Protein AF-A0A914L823-F1 (afdb_monomer)

Secondary structure (DSSP, 8-state):
--HHHHHHHHTTT-HHHHHHHHHHHHTT--HHHHHHHHHHHHHHHHHHT----TT---TTPPPTTT---SSEEEETTT--EEE-TTTT-HHHHHHHHH---EEEETTT--EEETTTTEEE--GGGHHHHHHHHHHHHTT----

pLDDT: mean 82.76, std 19.35, range [32.56, 98.81]

Nearest PDB structures (foldseek):
  5g0f-assembly1_A  TM=9.657E-01  e=4.642E-12  Danio rerio
  3phd-assembly1_B  TM=9.637E-01  e=3.982E-11  Homo sapiens
  7zyu-assembly1_A  TM=9.223E-01  e=1.966E-10  Homo sapiens
  3phd-assembly1_D  TM=9.722E-01  e=2.931E-09  Homo sapiens
  4msx-assembly1_A  TM=7.848E-01  e=1.970E-04  Saccharomyces cerevisiae

InterPro domains:
  IPR001607 Zinc finger, UBP-type [PF02148] (63-123)
  IPR001607 Zinc finger, UBP-type [PS50271] (44-139)
  IPR001607 Zinc finger, UBP-type [SM00290] (62-111)
  IPR013083 Zinc finger, RING/FYVE/PHD-type [G3DSA:3.30.40.10] (42-142)

Structure (mmCIF, N/CA/C/O backbone):
data_AF-A0A914L823-F1
#
_entry.id   AF-A0A914L823-F1
#
loop_
_atom_site.group_PDB
_atom_site.id
_atom_site.type_symbol
_atom_site.label_atom_id
_atom_site.label_alt_id
_atom_site.label_comp_id
_atom_site.label_asym_id
_atom_site.label_entity_id
_atom_site.label_seq_id
_atom_site.pdbx_PDB_ins_code
_atom_site.Cartn_x
_atom_site.Cartn_y
_atom_site.Cartn_z
_atom_site.occupancy
_atom_site.B_iso_or_equiv
_atom_site.auth_seq_id
_atom_site.auth_comp_id
_atom_site.auth_asym_id
_atom_site.auth_atom_id
_atom_site.pdbx_PDB_model_num
ATOM 1 N N . MET A 1 1 ? 19.664 -3.340 12.550 1.00 42.75 1 MET A N 1
ATOM 2 C CA . MET A 1 1 ? 19.311 -3.596 13.969 1.00 42.75 1 MET A CA 1
ATOM 3 C C . MET A 1 1 ? 19.669 -2.451 14.925 1.00 42.75 1 MET A C 1
ATOM 5 O O . MET A 1 1 ? 19.128 -2.438 16.020 1.00 42.75 1 MET A O 1
ATOM 9 N N . ILE A 1 2 ? 20.513 -1.478 14.540 1.00 32.56 2 ILE A N 1
ATOM 10 C CA . ILE A 1 2 ? 20.926 -0.362 15.419 1.00 32.56 2 ILE A CA 1
ATOM 11 C C . ILE A 1 2 ? 20.055 0.906 15.225 1.00 32.56 2 ILE A C 1
ATOM 13 O O . ILE A 1 2 ? 19.831 1.633 16.188 1.00 32.56 2 ILE A O 1
ATOM 17 N N . GLU A 1 3 ? 19.449 1.121 14.049 1.00 40.28 3 GLU A N 1
ATOM 18 C CA . GLU A 1 3 ? 18.561 2.276 13.784 1.00 40.28 3 GLU A CA 1
ATOM 19 C C . GLU A 1 3 ? 17.229 2.233 14.566 1.00 40.28 3 GLU A C 1
ATOM 21 O O . GLU A 1 3 ? 16.790 3.237 15.120 1.00 40.28 3 GLU A O 1
ATOM 26 N N . LEU A 1 4 ? 16.607 1.052 14.699 1.00 38.25 4 LEU A N 1
ATOM 27 C CA . LEU A 1 4 ? 15.316 0.892 15.396 1.00 38.25 4 LEU A CA 1
ATOM 28 C C . LEU A 1 4 ? 15.412 1.121 16.914 1.00 38.25 4 LEU A C 1
ATOM 30 O O . LEU A 1 4 ? 14.415 1.439 17.560 1.00 38.25 4 LEU A O 1
ATOM 34 N N . ALA A 1 5 ? 16.606 0.984 17.497 1.00 35.00 5 ALA A N 1
ATOM 35 C CA . ALA A 1 5 ? 16.829 1.287 18.907 1.00 35.00 5 ALA A CA 1
ATOM 36 C C . ALA A 1 5 ? 16.867 2.803 19.175 1.00 35.00 5 ALA A C 1
ATOM 38 O O . ALA A 1 5 ? 16.433 3.231 20.242 1.00 35.00 5 ALA A O 1
ATOM 39 N N . LYS A 1 6 ? 17.308 3.620 18.206 1.00 33.97 6 LYS A N 1
ATOM 40 C CA . LYS A 1 6 ? 17.408 5.082 18.363 1.00 33.97 6 LYS A CA 1
ATOM 41 C C . LYS A 1 6 ? 16.035 5.758 18.410 1.00 33.97 6 LYS A C 1
ATOM 43 O O . LYS A 1 6 ? 15.778 6.518 19.338 1.00 33.97 6 LYS A O 1
ATOM 48 N N . LEU A 1 7 ? 15.102 5.357 17.541 1.00 39.94 7 LEU A N 1
ATOM 49 C CA . LEU A 1 7 ? 13.707 5.837 17.576 1.00 39.94 7 LEU A CA 1
ATOM 50 C C . LEU A 1 7 ? 12.977 5.490 18.890 1.00 39.94 7 LEU A C 1
ATOM 52 O O . LEU A 1 7 ? 12.064 6.198 19.316 1.00 39.94 7 LEU A O 1
ATOM 56 N N . ARG A 1 8 ? 13.380 4.401 19.561 1.00 48.09 8 ARG A N 1
ATOM 57 C CA . ARG A 1 8 ? 12.810 3.978 20.851 1.00 48.09 8 ARG A CA 1
ATOM 58 C C . ARG A 1 8 ? 13.330 4.805 22.031 1.00 48.09 8 ARG A C 1
ATOM 60 O O . ARG A 1 8 ? 12.608 4.947 23.016 1.00 48.09 8 ARG A O 1
ATOM 67 N N . ILE A 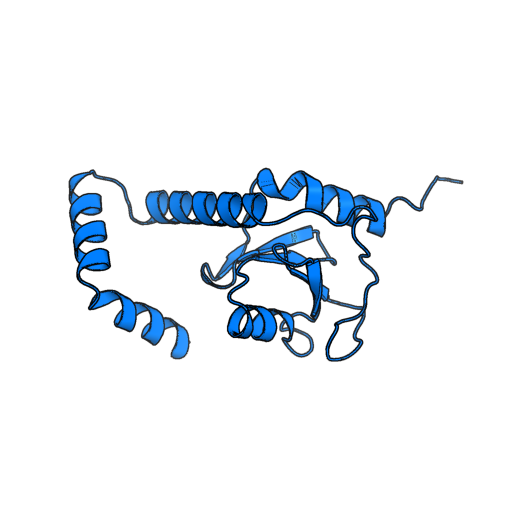1 9 ? 14.550 5.335 21.917 1.00 43.94 9 ILE A N 1
ATOM 68 C CA . ILE A 1 9 ? 15.206 6.173 22.929 1.00 43.94 9 ILE A CA 1
ATOM 69 C C . ILE A 1 9 ? 14.753 7.633 22.791 1.00 43.94 9 ILE A C 1
ATOM 71 O O . ILE A 1 9 ? 14.407 8.247 23.795 1.00 43.94 9 ILE A O 1
ATOM 75 N N . GLU A 1 10 ? 14.637 8.164 21.569 1.00 46.44 10 GLU A N 1
ATOM 76 C CA . GLU A 1 10 ? 14.207 9.557 21.337 1.00 46.44 10 GLU A CA 1
ATOM 77 C C . GLU A 1 10 ? 12.791 9.847 21.865 1.00 46.44 10 GLU A C 1
ATOM 79 O O . GLU A 1 10 ? 12.536 10.909 22.427 1.00 46.44 10 GLU A O 1
ATOM 84 N N . ASN A 1 11 ? 11.869 8.880 21.780 1.00 53.91 11 ASN A N 1
ATOM 85 C CA . ASN A 1 11 ? 10.527 9.026 22.357 1.00 53.91 11 ASN A CA 1
ATOM 86 C C . ASN A 1 11 ? 10.481 8.824 23.880 1.00 53.91 11 ASN A C 1
ATOM 88 O O . ASN A 1 11 ? 9.496 9.187 24.521 1.00 53.91 11 ASN A O 1
ATOM 92 N N . GLN A 1 12 ? 11.520 8.242 24.481 1.00 53.66 12 GLN A N 1
ATOM 93 C CA . GLN A 1 12 ? 11.553 7.969 25.914 1.00 53.66 12 GLN A CA 1
ATOM 94 C C . GLN A 1 12 ? 11.796 9.228 26.754 1.00 53.66 12 GLN A C 1
ATOM 96 O O . GLN A 1 12 ? 11.358 9.254 27.899 1.00 53.66 12 GLN A O 1
ATOM 101 N N . ASP A 1 13 ? 12.388 10.290 26.215 1.00 54.06 13 ASP A N 1
ATOM 102 C CA . ASP A 1 13 ? 12.536 11.561 26.945 1.00 54.06 13 ASP A CA 1
ATOM 103 C C . ASP A 1 13 ? 11.336 12.507 26.769 1.00 54.06 13 ASP A C 1
ATOM 105 O O . ASP A 1 13 ? 11.250 13.555 27.411 1.00 54.06 13 ASP A O 1
ATOM 109 N N . ASN A 1 14 ? 10.338 12.108 25.972 1.00 64.44 14 ASN A N 1
ATOM 110 C CA . ASN A 1 14 ? 9.083 12.835 25.851 1.00 64.44 14 ASN A CA 1
ATOM 111 C C . ASN A 1 14 ? 8.227 12.626 27.115 1.00 64.44 14 ASN A C 1
ATOM 113 O O . ASN A 1 14 ? 7.738 11.525 27.392 1.00 64.44 14 ASN A O 1
ATOM 117 N N . GLN A 1 15 ? 8.015 13.699 27.881 1.00 62.00 15 GLN A N 1
ATOM 118 C CA . GLN A 1 15 ? 7.214 13.678 29.110 1.00 62.00 15 GLN A CA 1
ATOM 119 C C . GLN A 1 15 ? 5.793 13.132 28.885 1.00 62.00 15 GLN A C 1
ATOM 121 O O . GLN A 1 15 ? 5.267 12.435 29.755 1.00 62.00 15 GLN A O 1
ATOM 126 N N . ASN A 1 16 ? 5.211 13.342 27.699 1.00 58.28 16 ASN A N 1
ATOM 127 C CA . ASN A 1 16 ? 3.897 12.802 27.347 1.00 58.28 16 ASN A CA 1
ATOM 128 C C . ASN A 1 16 ? 3.944 11.276 27.198 1.00 58.28 16 ASN A C 1
ATOM 130 O O . ASN A 1 16 ? 3.068 10.578 27.703 1.00 58.28 16 ASN A O 1
ATOM 134 N N . TYR A 1 17 ? 4.999 10.738 26.582 1.00 59.91 17 TYR A N 1
ATOM 135 C CA . TYR A 1 17 ? 5.185 9.293 26.433 1.00 59.91 17 TYR A CA 1
ATOM 136 C C . TYR A 1 17 ? 5.400 8.605 27.790 1.00 59.91 17 TYR A C 1
ATOM 138 O O . TYR A 1 17 ? 4.829 7.545 28.057 1.00 59.91 17 TYR A O 1
ATOM 146 N N . ARG A 1 18 ? 6.160 9.233 28.697 1.00 64.88 18 ARG A N 1
ATOM 147 C CA . ARG A 1 18 ? 6.337 8.742 30.076 1.00 64.88 18 ARG A CA 1
ATOM 148 C C . ARG A 1 18 ? 5.037 8.764 30.877 1.00 64.88 18 ARG A C 1
ATOM 150 O O . ARG A 1 18 ? 4.767 7.803 31.597 1.00 64.88 18 ARG A O 1
ATOM 157 N N . ALA A 1 19 ? 4.238 9.823 30.741 1.00 64.75 19 ALA A N 1
ATOM 158 C CA . ALA A 1 19 ? 2.942 9.936 31.404 1.00 64.75 19 ALA A CA 1
ATOM 159 C C . ALA A 1 19 ? 1.969 8.849 30.923 1.00 64.75 19 ALA A C 1
ATOM 161 O O . ALA A 1 19 ? 1.361 8.169 31.746 1.00 64.75 19 ALA A O 1
ATOM 162 N N . ILE A 1 20 ? 1.904 8.618 29.609 1.00 61.44 20 ILE A N 1
ATOM 163 C CA . ILE A 1 20 ? 1.085 7.568 28.991 1.00 61.44 20 ILE A CA 1
ATOM 164 C C . ILE A 1 20 ? 1.478 6.184 29.534 1.00 61.44 20 ILE A C 1
ATOM 166 O O . ILE A 1 20 ? 0.627 5.480 30.077 1.00 61.44 20 ILE A O 1
ATOM 170 N N . LEU A 1 21 ? 2.771 5.834 29.521 1.00 61.34 21 LEU A N 1
ATOM 171 C CA . LEU A 1 21 ? 3.250 4.549 30.053 1.00 61.34 21 LEU A CA 1
ATOM 172 C C . LEU A 1 21 ? 2.931 4.348 31.545 1.00 61.34 21 LEU A C 1
ATOM 174 O O . LEU A 1 21 ? 2.605 3.234 31.955 1.00 61.34 21 LEU A O 1
ATOM 178 N N . LYS A 1 22 ? 3.013 5.410 32.357 1.00 69.62 22 LYS A N 1
ATOM 179 C CA . LYS A 1 22 ? 2.722 5.357 33.799 1.00 69.62 22 LYS A CA 1
ATOM 180 C C . LYS A 1 22 ? 1.224 5.179 34.076 1.00 69.62 22 LYS A C 1
ATOM 182 O O . LYS A 1 22 ? 0.847 4.388 34.941 1.00 69.62 22 LYS A O 1
ATOM 187 N N . THR A 1 23 ? 0.371 5.861 33.315 1.00 62.09 23 THR A N 1
ATOM 188 C CA . THR A 1 23 ? -1.086 5.672 33.367 1.00 62.09 23 THR A CA 1
ATOM 189 C C . THR A 1 23 ? -1.467 4.247 32.960 1.00 62.09 23 THR A C 1
ATOM 191 O O . THR A 1 23 ? -2.247 3.601 33.651 1.00 62.09 23 THR A O 1
ATOM 194 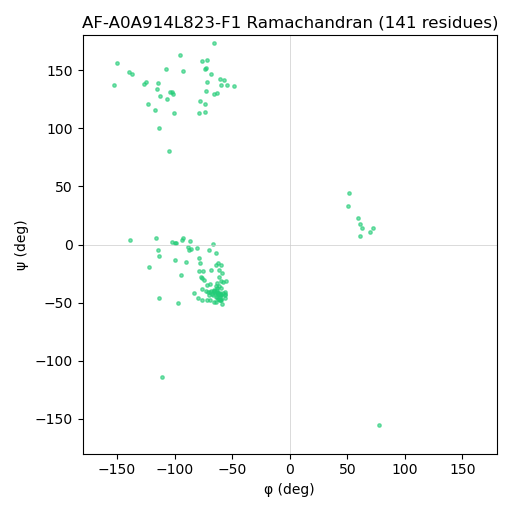N N . MET A 1 24 ? -0.845 3.702 31.912 1.00 61.47 24 MET A N 1
ATOM 195 C CA . MET A 1 24 ? -1.099 2.337 31.426 1.00 61.47 24 MET A CA 1
ATOM 196 C C . MET A 1 24 ? -0.721 1.261 32.452 1.00 61.47 24 MET A C 1
ATOM 198 O O . M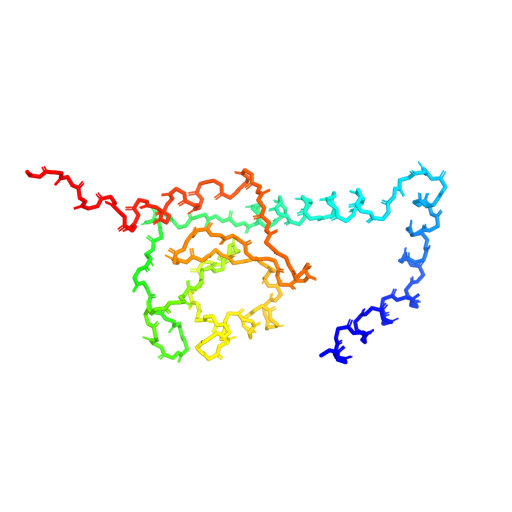ET A 1 24 ? -1.499 0.340 32.686 1.00 61.47 24 MET A O 1
ATOM 202 N N . GLN A 1 25 ? 0.423 1.417 33.132 1.00 64.62 25 GLN A N 1
ATOM 203 C CA . GLN A 1 25 ? 0.813 0.541 34.246 1.00 64.62 25 GLN A CA 1
ATOM 204 C C . GLN A 1 25 ? -0.200 0.567 35.400 1.00 64.62 25 GLN A C 1
ATOM 206 O O . GLN A 1 25 ? -0.387 -0.443 36.070 1.00 64.62 25 GLN A O 1
ATOM 211 N N . THR A 1 26 ? -0.865 1.705 35.616 1.00 65.06 26 THR A N 1
ATOM 212 C CA . THR A 1 26 ? -1.873 1.875 36.674 1.00 65.06 26 THR A CA 1
ATOM 213 C C . THR A 1 26 ? -3.209 1.218 36.303 1.00 65.06 26 THR A C 1
ATOM 215 O O . THR A 1 26 ? -3.931 0.759 37.182 1.00 65.06 26 THR A O 1
ATOM 218 N N . LEU A 1 27 ? -3.527 1.130 35.007 1.00 64.44 27 LEU A N 1
ATOM 219 C CA . LEU A 1 27 ? -4.769 0.543 34.490 1.00 64.44 27 LEU A CA 1
ATOM 220 C C . LEU A 1 27 ? -4.707 -0.983 34.290 1.00 64.44 27 LEU A C 1
ATOM 222 O O . LEU A 1 27 ? -5.710 -1.581 33.915 1.00 64.44 27 LEU A O 1
ATOM 226 N N . GLY A 1 28 ? -3.554 -1.623 34.519 1.00 62.06 28 GLY A N 1
ATOM 227 C CA . GLY A 1 28 ? -3.392 -3.074 34.344 1.00 62.06 28 GLY A CA 1
ATOM 228 C C . GLY A 1 28 ? -3.442 -3.546 32.886 1.00 62.06 28 GLY A C 1
ATOM 229 O O . GLY A 1 28 ? -3.507 -4.747 32.636 1.00 62.06 28 GLY A O 1
ATOM 230 N N . ALA A 1 29 ? -3.396 -2.621 31.927 1.00 58.62 29 ALA A N 1
ATOM 231 C CA . ALA A 1 29 ? -3.315 -2.938 30.512 1.00 58.62 29 ALA A CA 1
ATOM 232 C C . ALA A 1 29 ? -1.869 -3.331 30.168 1.00 58.62 29 ALA A C 1
ATOM 234 O O . ALA A 1 29 ? -0.920 -2.587 30.446 1.00 58.62 29 ALA A O 1
ATOM 235 N N . ASP A 1 30 ? -1.677 -4.522 29.602 1.00 64.56 30 ASP A N 1
ATOM 236 C CA . ASP A 1 30 ? -0.345 -4.957 29.197 1.00 64.56 30 ASP A CA 1
ATOM 237 C C . ASP A 1 30 ? 0.133 -4.179 27.955 1.00 64.56 30 ASP A C 1
ATOM 239 O O . ASP A 1 30 ? -0.634 -3.597 27.186 1.00 64.56 30 ASP A O 1
ATOM 243 N N . ARG A 1 31 ? 1.451 -4.138 27.731 1.00 60.25 31 ARG A N 1
ATOM 244 C CA . ARG A 1 31 ? 2.015 -3.392 26.590 1.00 60.25 31 ARG A CA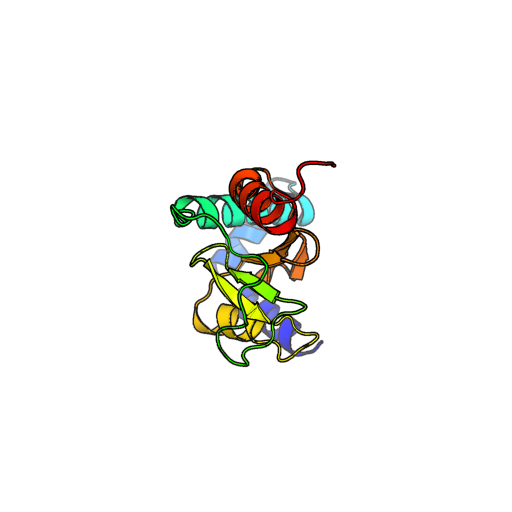 1
ATOM 245 C C . ARG A 1 31 ? 1.587 -3.963 25.230 1.0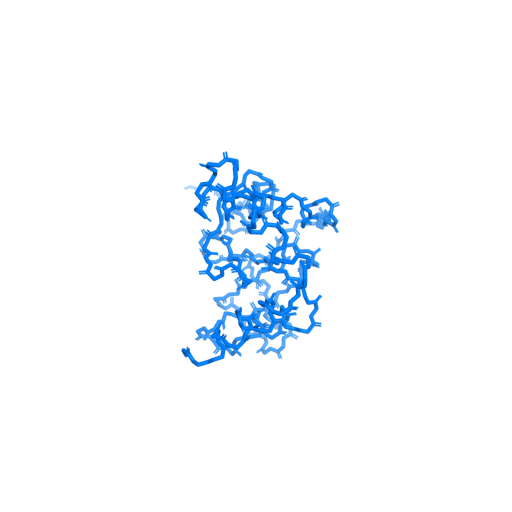0 60.25 31 ARG A C 1
ATOM 247 O O . ARG A 1 31 ? 1.748 -3.263 24.234 1.00 60.25 31 ARG A O 1
ATOM 254 N N . LEU A 1 32 ? 1.102 -5.205 25.175 1.00 59.31 32 LEU A N 1
ATOM 255 C CA . LEU A 1 32 ? 0.684 -5.881 23.945 1.00 59.31 32 LEU A CA 1
ATOM 256 C C . LEU A 1 32 ? -0.715 -5.422 23.511 1.00 59.31 32 LEU A C 1
ATOM 258 O O . LEU A 1 32 ? -0.916 -5.075 22.350 1.00 59.31 32 LEU A O 1
ATOM 262 N N . SER A 1 33 ? -1.651 -5.367 24.455 1.00 60.34 33 SER A N 1
ATOM 263 C CA . SER A 1 33 ? -3.038 -4.934 24.268 1.00 60.34 33 SER A CA 1
ATOM 264 C C . SER A 1 33 ? -3.112 -3.470 23.830 1.00 60.34 33 SER A C 1
ATOM 266 O O . SER A 1 33 ? -3.798 -3.152 22.863 1.00 60.34 33 SER A O 1
ATOM 268 N N . LEU A 1 34 ? -2.281 -2.600 24.404 1.00 59.50 34 LEU A N 1
ATOM 269 C CA . LEU A 1 34 ? -2.186 -1.201 23.967 1.00 59.50 34 LEU A CA 1
ATOM 270 C C . LEU A 1 34 ? -1.495 -1.023 22.610 1.00 59.50 34 LEU A C 1
ATOM 272 O O . LEU A 1 34 ? -1.863 -0.139 21.838 1.00 59.50 34 LEU A O 1
ATOM 276 N N . ALA A 1 35 ? -0.494 -1.849 22.290 1.00 66.88 35 ALA A N 1
ATOM 277 C CA . ALA A 1 35 ? 0.115 -1.824 20.962 1.00 66.88 35 ALA A CA 1
ATOM 278 C C . ALA A 1 35 ? -0.907 -2.214 19.881 1.00 66.88 35 ALA A C 1
ATOM 280 O O . ALA A 1 35 ? -0.921 -1.603 18.814 1.00 66.88 35 ALA A O 1
ATOM 281 N N . ALA A 1 36 ? -1.792 -3.173 20.172 1.00 67.50 36 ALA A N 1
ATOM 282 C CA . ALA A 1 36 ? -2.884 -3.551 19.280 1.00 67.50 36 ALA A CA 1
ATOM 283 C C . ALA A 1 36 ? -3.922 -2.424 19.114 1.00 67.50 36 ALA A C 1
ATOM 285 O O . ALA A 1 36 ? -4.307 -2.118 17.986 1.00 67.50 36 ALA A O 1
ATOM 286 N N . GLU A 1 37 ? -4.320 -1.750 20.196 1.00 72.31 37 GLU A N 1
ATOM 287 C CA . GLU A 1 37 ? -5.238 -0.601 20.129 1.00 72.31 37 GLU A CA 1
ATOM 288 C C . GLU A 1 37 ? -4.660 0.565 19.311 1.00 72.31 37 GLU A C 1
ATOM 290 O O . GLU A 1 37 ? -5.344 1.132 18.459 1.00 72.31 37 GLU A O 1
ATOM 295 N N . LEU A 1 38 ? -3.375 0.889 19.494 1.00 75.38 38 LEU A N 1
ATOM 296 C CA . LEU A 1 38 ? -2.703 1.937 18.716 1.00 75.38 38 LEU A CA 1
ATOM 297 C C . LEU A 1 38 ? -2.622 1.598 17.219 1.00 75.38 38 LEU A C 1
ATOM 299 O O . LEU A 1 38 ? -2.752 2.490 16.379 1.00 75.38 38 LEU A O 1
ATOM 303 N N . VAL A 1 39 ? -2.441 0.321 16.874 1.00 77.19 39 VAL A N 1
ATOM 304 C CA . VAL A 1 39 ? -2.473 -0.160 15.483 1.00 77.19 39 VAL A CA 1
ATOM 305 C C . VAL A 1 39 ? -3.868 -0.004 14.870 1.00 77.19 39 VAL A C 1
ATOM 307 O O . VAL A 1 39 ? -3.976 0.388 13.707 1.00 77.19 39 VAL A O 1
ATOM 310 N N . ILE A 1 40 ? -4.930 -0.270 15.636 1.00 75.88 40 ILE A N 1
ATOM 311 C CA . ILE A 1 40 ? -6.316 -0.073 15.182 1.00 75.88 40 ILE A CA 1
ATOM 312 C C . ILE A 1 40 ? -6.577 1.411 14.911 1.00 75.88 40 ILE A C 1
ATOM 314 O O . ILE A 1 40 ? -7.008 1.757 13.812 1.00 75.88 40 ILE A O 1
ATOM 318 N N . ILE A 1 41 ? -6.225 2.291 15.854 1.00 78.88 41 ILE A N 1
ATOM 319 C CA . ILE A 1 41 ? -6.381 3.746 15.697 1.00 78.88 41 ILE A CA 1
ATOM 320 C C . ILE A 1 41 ? -5.615 4.246 14.466 1.00 78.88 41 ILE A C 1
ATOM 322 O O . ILE A 1 41 ? -6.132 5.059 13.694 1.00 78.88 41 ILE A O 1
ATOM 326 N N . LEU A 1 42 ? -4.392 3.748 14.245 1.00 82.88 42 LEU A N 1
ATOM 327 C CA . LEU A 1 42 ? -3.603 4.068 13.057 1.00 82.88 42 LEU A CA 1
ATOM 328 C C . LEU A 1 42 ? -4.333 3.657 11.773 1.00 82.88 42 LEU A C 1
ATOM 330 O O . LEU A 1 42 ? -4.425 4.455 10.839 1.00 82.88 42 LEU A O 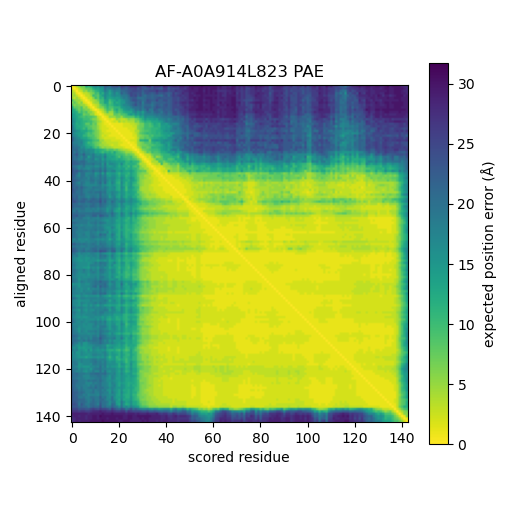1
ATOM 334 N N . ALA A 1 43 ? -4.853 2.429 11.727 1.00 83.94 43 ALA A N 1
ATOM 335 C CA . ALA A 1 43 ? -5.548 1.900 10.562 1.00 83.94 43 ALA A CA 1
ATOM 336 C C . ALA A 1 43 ? -6.811 2.709 10.230 1.00 83.94 43 ALA A C 1
ATOM 338 O O . ALA A 1 43 ? -7.004 3.119 9.083 1.00 83.94 43 ALA A O 1
ATOM 339 N N . GLU A 1 44 ? -7.628 3.003 11.241 1.00 83.94 44 GLU A N 1
ATOM 340 C CA . GLU A 1 44 ? -8.835 3.820 11.107 1.00 83.94 44 GLU A CA 1
ATOM 341 C C . GLU A 1 44 ? -8.515 5.249 10.655 1.00 83.94 44 GLU A C 1
ATOM 343 O O . GLU A 1 44 ? -9.183 5.783 9.768 1.00 83.94 44 GLU A O 1
ATOM 348 N N . THR A 1 45 ? -7.457 5.853 11.205 1.00 84.06 45 THR A N 1
ATOM 349 C CA . THR A 1 45 ? -7.013 7.203 10.822 1.00 84.06 45 THR A CA 1
ATOM 350 C C . THR A 1 45 ? -6.559 7.245 9.365 1.00 84.06 45 THR A C 1
ATOM 352 O O . THR A 1 45 ? -6.960 8.137 8.616 1.00 84.06 45 THR A O 1
ATOM 355 N N . VAL A 1 46 ? -5.766 6.260 8.927 1.00 87.81 46 VAL A N 1
ATOM 356 C CA . VAL A 1 46 ? -5.360 6.157 7.518 1.00 87.81 46 VAL A CA 1
ATOM 357 C C . VAL A 1 46 ? -6.583 6.020 6.622 1.00 87.81 46 VAL A C 1
ATOM 359 O O . VAL A 1 46 ? -6.682 6.762 5.647 1.00 87.81 46 VAL A O 1
ATOM 362 N N . LYS A 1 47 ? -7.532 5.139 6.972 1.00 89.06 47 LYS A N 1
ATOM 363 C CA . LYS A 1 47 ? -8.751 4.951 6.182 1.00 89.06 47 LYS A CA 1
ATOM 364 C C . LYS A 1 47 ? -9.567 6.238 6.089 1.00 89.06 47 LYS A C 1
ATOM 366 O O . LYS A 1 47 ? -9.953 6.606 4.985 1.00 89.06 47 LYS A O 1
ATOM 371 N N . LYS A 1 48 ? -9.794 6.931 7.207 1.00 86.50 48 LYS A N 1
ATOM 372 C CA . LYS A 1 48 ? -10.586 8.172 7.269 1.00 86.50 48 LYS A CA 1
ATOM 373 C C . LYS A 1 48 ? -10.067 9.253 6.323 1.00 86.50 48 LYS A C 1
ATOM 375 O O . LYS A 1 48 ? -10.855 9.935 5.674 1.00 86.50 48 LYS A O 1
ATOM 380 N N . ASP A 1 49 ? -8.752 9.387 6.235 1.00 85.62 49 ASP A N 1
ATOM 381 C CA . ASP A 1 49 ? -8.109 10.410 5.416 1.00 85.62 49 ASP A CA 1
ATOM 382 C C . ASP A 1 49 ? -7.762 9.924 4.000 1.00 85.62 49 ASP A C 1
ATOM 384 O O . ASP A 1 49 ? -7.068 10.616 3.252 1.00 85.62 49 ASP A O 1
ATOM 388 N N . SER A 1 50 ? -8.179 8.710 3.648 1.00 91.88 50 SER A N 1
ATOM 389 C CA . SER A 1 50 ? -7.955 8.111 2.339 1.00 91.88 50 SER A CA 1
ATOM 390 C C . SER A 1 50 ? -9.289 7.923 1.630 1.00 91.88 50 SER A C 1
ATOM 392 O O . SER A 1 50 ? -10.284 7.487 2.214 1.00 91.88 50 SER A O 1
ATOM 394 N N . LYS A 1 51 ? -9.312 8.212 0.333 1.00 93.00 51 LYS A N 1
ATOM 395 C CA . LYS A 1 51 ? -10.438 7.872 -0.529 1.00 93.00 51 LYS A CA 1
ATOM 396 C C . LYS A 1 51 ? -9.917 7.016 -1.665 1.00 93.00 51 LYS A C 1
ATOM 398 O O . LYS A 1 51 ? -9.042 7.466 -2.400 1.00 93.00 51 LYS A O 1
ATOM 403 N N . LEU A 1 52 ? -10.449 5.799 -1.783 1.00 93.88 52 LEU A N 1
ATOM 404 C CA . LEU A 1 52 ? -10.102 4.906 -2.881 1.00 93.88 52 LEU A CA 1
ATOM 405 C C . LEU A 1 52 ? -10.351 5.631 -4.219 1.00 93.88 52 LEU A C 1
ATOM 407 O O . LEU A 1 52 ? -11.379 6.310 -4.348 1.00 93.88 52 LEU A O 1
ATOM 411 N N . PRO A 1 53 ? -9.443 5.521 -5.204 1.00 95.38 53 PRO A N 1
ATOM 412 C CA . PRO A 1 53 ? -9.675 6.075 -6.532 1.00 95.38 53 PRO A CA 1
ATOM 413 C C . PRO A 1 53 ? -10.961 5.505 -7.146 1.00 95.38 53 PRO A C 1
ATOM 415 O O . PRO A 1 53 ? -11.245 4.317 -6.993 1.00 95.38 53 PRO A O 1
ATOM 418 N N . SER A 1 54 ? -11.728 6.335 -7.863 1.00 93.19 54 SER A N 1
ATOM 419 C CA . SER A 1 54 ? -12.986 5.918 -8.514 1.00 93.19 54 SER A CA 1
ATOM 420 C C . SER A 1 54 ? -12.794 4.762 -9.492 1.00 93.19 54 SER A C 1
ATOM 422 O O . SER A 1 54 ? -13.668 3.911 -9.626 1.00 93.19 54 SER A O 1
ATOM 424 N N . ASP A 1 55 ? -11.628 4.721 -10.131 1.00 91.69 55 ASP A N 1
ATOM 425 C CA . ASP A 1 55 ? -11.285 3.740 -11.159 1.00 91.69 55 ASP A CA 1
ATOM 426 C C . ASP A 1 55 ? -10.708 2.447 -10.547 1.00 91.69 55 ASP A C 1
ATOM 428 O O . ASP A 1 55 ? -10.323 1.519 -11.259 1.00 91.69 55 ASP A O 1
ATOM 432 N N . GLY A 1 56 ? -10.666 2.365 -9.212 1.00 94.56 56 GLY A N 1
ATOM 433 C CA . GLY A 1 56 ? -10.120 1.243 -8.461 1.00 94.56 56 GLY A CA 1
ATOM 434 C C . GLY A 1 56 ? -8.592 1.238 -8.407 1.00 94.56 56 GLY A C 1
ATOM 435 O O . GLY A 1 56 ? -7.931 2.272 -8.498 1.00 94.56 56 GLY A O 1
ATOM 436 N N . LEU A 1 57 ? -8.021 0.048 -8.207 1.00 97.00 57 LEU A N 1
ATOM 437 C CA . LEU A 1 57 ? -6.575 -0.172 -8.160 1.00 97.00 57 LEU A CA 1
ATOM 438 C C . LEU A 1 57 ? -6.103 -0.900 -9.418 1.00 97.00 57 LEU A C 1
ATOM 440 O O . LEU A 1 57 ? -6.824 -1.719 -9.987 1.00 97.00 57 LEU A O 1
ATOM 444 N N . ASN A 1 58 ? -4.856 -0.660 -9.818 1.00 97.19 58 ASN A N 1
ATOM 445 C CA . ASN A 1 58 ? -4.196 -1.396 -10.893 1.00 97.19 58 ASN A CA 1
ATOM 446 C C . ASN A 1 58 ? -3.037 -2.220 -10.319 1.00 97.19 58 ASN A C 1
ATOM 448 O O . ASN A 1 58 ? -1.946 -1.693 -10.116 1.00 97.19 58 ASN A O 1
ATOM 452 N N . THR A 1 59 ? -3.240 -3.523 -10.105 1.00 97.81 59 THR A N 1
ATOM 453 C CA . THR A 1 59 ? -2.192 -4.400 -9.545 1.00 97.81 59 THR A CA 1
ATOM 454 C C . THR A 1 59 ? -1.030 -4.667 -10.505 1.00 97.81 59 THR A C 1
ATOM 456 O O . THR A 1 59 ? -0.070 -5.331 -10.127 1.00 97.81 59 THR A O 1
ATOM 459 N N . LYS A 1 60 ? -1.114 -4.191 -11.754 1.00 97.31 60 LYS A N 1
ATOM 460 C CA . LYS A 1 60 ? -0.034 -4.242 -12.752 1.00 97.31 60 LYS A CA 1
ATOM 461 C C . LYS A 1 60 ? 0.715 -2.911 -12.869 1.00 97.31 60 LYS A C 1
ATOM 463 O O . LYS A 1 60 ? 1.597 -2.793 -13.717 1.00 97.31 60 LYS A O 1
ATOM 468 N N . ALA A 1 61 ? 0.348 -1.904 -12.073 1.00 97.88 61 ALA A N 1
ATOM 469 C CA . ALA A 1 61 ? 1.015 -0.612 -12.083 1.00 97.88 61 ALA A CA 1
ATOM 470 C C . ALA A 1 61 ? 2.501 -0.764 -11.732 1.00 97.88 61 ALA A C 1
ATOM 472 O O . ALA A 1 61 ? 2.881 -1.517 -10.829 1.00 97.88 61 ALA A O 1
ATOM 473 N N . ALA A 1 62 ? 3.332 -0.040 -12.476 1.00 98.50 62 ALA A N 1
ATOM 474 C CA . ALA A 1 62 ? 4.763 0.005 -12.258 1.00 98.50 62 ALA A CA 1
ATOM 475 C C . ALA A 1 62 ? 5.108 0.877 -11.042 1.00 98.50 62 ALA A C 1
ATOM 477 O O . ALA A 1 62 ? 4.344 1.757 -10.652 1.00 98.50 62 ALA A O 1
ATOM 478 N N . CYS A 1 63 ? 6.282 0.655 -10.459 1.00 98.81 63 CYS A N 1
ATOM 479 C CA . CYS A 1 63 ? 6.822 1.525 -9.428 1.00 98.81 63 CYS A CA 1
ATOM 480 C C . CYS A 1 63 ? 7.079 2.924 -10.004 1.00 98.81 63 CYS A C 1
ATOM 482 O O . CYS A 1 63 ? 7.795 3.059 -10.998 1.00 98.81 63 CYS A O 1
ATOM 484 N N . ASN A 1 64 ? 6.600 3.961 -9.312 1.00 98.44 64 ASN A N 1
ATOM 485 C CA . ASN A 1 64 ? 6.723 5.367 -9.716 1.00 98.44 64 ASN A CA 1
ATOM 486 C C . ASN A 1 64 ? 8.172 5.899 -9.777 1.00 98.44 64 ASN A C 1
ATOM 488 O O . ASN A 1 64 ? 8.387 7.029 -10.207 1.00 98.44 64 ASN A O 1
ATOM 492 N N . LYS A 1 65 ? 9.170 5.121 -9.331 1.00 98.44 65 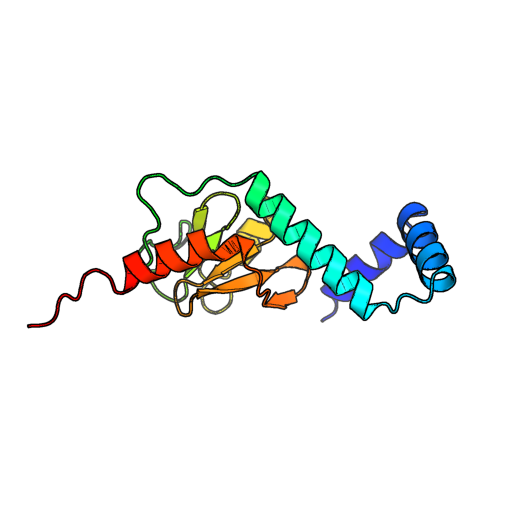LYS A N 1
ATOM 493 C CA . LYS A 1 65 ? 10.590 5.517 -9.321 1.00 98.44 65 LYS A CA 1
ATOM 494 C C . LYS A 1 65 ? 11.451 4.695 -10.279 1.00 98.44 65 LYS A C 1
ATOM 496 O O . LYS A 1 65 ? 12.235 5.271 -11.021 1.00 98.44 65 LYS A O 1
ATOM 501 N N . CYS A 1 66 ? 11.309 3.366 -10.284 1.00 98.25 66 CYS A N 1
ATOM 502 C CA . CYS A 1 66 ? 12.167 2.472 -11.078 1.00 98.25 66 CYS A CA 1
ATOM 503 C C . CYS A 1 66 ? 11.438 1.682 -12.173 1.00 98.25 66 CYS A C 1
ATOM 505 O O . CY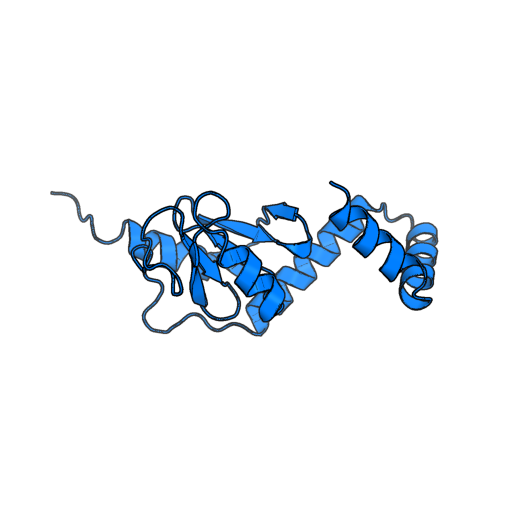S A 1 66 ? 12.047 0.832 -12.812 1.00 98.25 66 CYS A O 1
ATOM 507 N N . SER A 1 67 ? 10.145 1.931 -12.402 1.00 97.31 67 SER A N 1
ATOM 508 C CA . SER A 1 67 ? 9.330 1.252 -13.427 1.00 97.31 67 SER A CA 1
ATOM 509 C C . SER A 1 67 ? 9.187 -0.275 -13.278 1.00 97.31 67 SER A C 1
ATOM 511 O O . SER A 1 67 ? 8.597 -0.926 -14.137 1.00 97.31 67 SER A O 1
ATOM 513 N N . ASN A 1 68 ? 9.672 -0.865 -12.184 1.00 98.00 68 ASN A N 1
ATOM 514 C CA . ASN A 1 68 ? 9.489 -2.281 -11.872 1.00 98.00 68 ASN A CA 1
ATOM 515 C C . ASN A 1 68 ? 7.996 -2.639 -11.737 1.00 98.00 68 ASN A C 1
ATOM 517 O O . ASN A 1 68 ? 7.236 -1.852 -11.181 1.00 98.00 68 ASN A O 1
ATOM 521 N N . THR A 1 69 ? 7.577 -3.819 -12.201 1.00 96.19 69 THR A N 1
ATOM 522 C CA . THR A 1 69 ? 6.168 -4.273 -12.196 1.00 96.19 69 THR A CA 1
ATOM 523 C C . THR A 1 69 ? 5.892 -5.472 -11.278 1.00 96.19 69 THR A C 1
ATOM 525 O O . THR A 1 69 ? 4.728 -5.801 -11.055 1.00 96.19 69 THR A O 1
ATOM 528 N N . GLY A 1 70 ? 6.924 -6.124 -10.729 1.00 95.06 70 GLY A N 1
ATOM 529 C CA . GLY A 1 70 ? 6.789 -7.204 -9.735 1.00 95.06 70 GLY A CA 1
ATOM 530 C C . GLY A 1 70 ? 6.920 -6.689 -8.300 1.00 95.06 70 GLY A C 1
ATOM 531 O O . GLY A 1 70 ? 7.426 -5.600 -8.103 1.00 95.06 70 GLY A O 1
ATOM 532 N N . GLU A 1 71 ? 6.503 -7.433 -7.273 1.00 96.75 71 GLU A N 1
ATOM 533 C CA . GLU A 1 71 ? 6.781 -7.059 -5.865 1.00 96.75 71 GLU A CA 1
ATOM 534 C C . GLU A 1 71 ? 6.411 -5.601 -5.492 1.00 96.75 71 GLU A C 1
ATOM 536 O O . GLU A 1 71 ? 7.090 -4.946 -4.697 1.00 96.75 71 GLU A O 1
ATOM 541 N N . ASN A 1 72 ? 5.354 -5.054 -6.098 1.00 98.62 72 ASN A N 1
ATOM 542 C CA . ASN A 1 72 ? 4.924 -3.677 -5.876 1.00 98.62 72 ASN A CA 1
ATOM 543 C C . ASN A 1 72 ? 3.870 -3.580 -4.771 1.00 98.62 72 ASN A C 1
ATOM 545 O O . ASN A 1 72 ? 3.045 -4.474 -4.569 1.00 98.62 72 ASN A O 1
ATOM 549 N N . TRP A 1 73 ? 3.903 -2.444 -4.084 1.00 98.75 73 TRP A N 1
ATOM 550 C CA . TRP A 1 73 ? 3.035 -2.092 -2.976 1.00 98.75 73 TRP A CA 1
ATOM 551 C C . TRP A 1 73 ? 2.347 -0.769 -3.290 1.00 98.75 73 TRP A C 1
ATOM 553 O O . TRP A 1 73 ? 2.979 0.154 -3.808 1.00 98.75 73 TRP A O 1
ATOM 563 N N . VAL A 1 74 ? 1.064 -0.664 -2.957 1.00 98.75 74 VAL A N 1
ATOM 564 C CA . VAL A 1 74 ? 0.302 0.581 -3.066 1.00 98.75 74 VAL A CA 1
ATOM 565 C C . VAL A 1 74 ? 0.143 1.218 -1.695 1.00 98.75 74 VAL A C 1
ATOM 567 O O . VAL A 1 74 ? -0.238 0.560 -0.727 1.00 98.75 74 VAL A O 1
ATOM 570 N N . CYS A 1 75 ? 0.431 2.511 -1.594 1.00 98.62 75 CYS A N 1
ATOM 571 C CA . CYS A 1 75 ? 0.212 3.264 -0.369 1.00 98.62 75 CYS A CA 1
ATOM 572 C C . CYS A 1 75 ? -1.291 3.365 -0.058 1.00 98.62 75 CYS A C 1
ATOM 574 O O . CYS A 1 75 ? -2.067 3.819 -0.893 1.00 98.62 75 CYS A O 1
ATOM 576 N N . LEU A 1 76 ? -1.710 3.027 1.164 1.00 97.94 76 LEU A N 1
ATOM 577 C CA . LEU A 1 76 ? -3.127 3.069 1.558 1.00 97.94 76 LEU A CA 1
ATOM 578 C C . LEU A 1 76 ? -3.638 4.474 1.923 1.00 97.94 76 LEU A C 1
ATOM 580 O O . LEU A 1 76 ? -4.818 4.635 2.211 1.00 97.94 76 LEU A O 1
ATOM 584 N N . LYS A 1 77 ? -2.766 5.491 1.905 1.00 96.88 77 LYS A N 1
ATOM 585 C CA . LYS A 1 77 ? -3.139 6.902 2.101 1.00 96.88 77 LYS A CA 1
ATOM 586 C C . LYS A 1 77 ? -3.311 7.640 0.770 1.00 96.88 77 LYS A C 1
ATOM 588 O O . LYS A 1 77 ? -4.327 8.298 0.577 1.00 96.88 77 LYS A O 1
ATOM 593 N N . CYS A 1 78 ? -2.328 7.539 -0.132 1.00 97.94 78 CYS A N 1
ATOM 594 C CA . CYS A 1 78 ? -2.288 8.303 -1.390 1.00 97.94 78 CYS A CA 1
ATOM 595 C C . CYS A 1 78 ? -2.396 7.466 -2.672 1.00 97.94 78 CYS A C 1
ATOM 597 O O . CYS A 1 78 ? -2.454 8.040 -3.752 1.00 97.94 78 CYS A O 1
ATOM 599 N N . PHE A 1 79 ? -2.417 6.135 -2.573 1.00 98.06 79 PHE A N 1
ATOM 600 C CA . PHE A 1 79 ? -2.564 5.207 -3.702 1.00 98.06 79 PHE A CA 1
ATOM 601 C C . PHE A 1 79 ? -1.450 5.226 -4.761 1.00 98.06 79 PHE A C 1
ATOM 603 O O . PHE A 1 79 ? -1.590 4.617 -5.819 1.00 98.06 79 PHE A O 1
ATOM 610 N N . GLU A 1 80 ? -0.306 5.842 -4.461 1.00 98.38 80 GLU A N 1
ATOM 611 C CA . GLU A 1 80 ? 0.904 5.705 -5.275 1.00 98.38 80 GLU A CA 1
ATOM 612 C C . GLU A 1 80 ? 1.558 4.328 -5.105 1.00 98.38 80 GLU A C 1
ATOM 614 O O . GLU A 1 80 ? 1.443 3.693 -4.050 1.00 98.38 80 GLU A O 1
ATOM 619 N N . VAL A 1 81 ? 2.255 3.873 -6.152 1.00 98.75 81 VAL A N 1
ATOM 620 C CA . VAL A 1 81 ? 2.800 2.515 -6.254 1.00 98.75 81 VAL A CA 1
ATOM 621 C C . VAL A 1 81 ? 4.321 2.533 -6.223 1.00 98.75 81 VAL A C 1
ATOM 623 O O . VAL A 1 81 ? 4.978 3.208 -7.020 1.00 98.75 81 VAL A O 1
ATOM 626 N N . TYR A 1 82 ? 4.892 1.726 -5.332 1.00 98.81 82 TYR A N 1
ATOM 627 C CA . TYR A 1 82 ? 6.331 1.628 -5.137 1.00 98.81 82 TYR A CA 1
ATOM 628 C C . TYR A 1 82 ? 6.782 0.183 -4.923 1.00 98.81 82 TYR A C 1
ATOM 630 O O . TYR A 1 82 ? 6.054 -0.641 -4.373 1.00 98.81 82 TYR A O 1
ATOM 638 N N . CYS A 1 83 ? 7.995 -0.141 -5.366 1.00 98.81 83 CYS A N 1
ATOM 639 C CA . CYS A 1 83 ? 8.538 -1.488 -5.240 1.00 98.81 83 CYS A CA 1
ATOM 640 C C . CYS A 1 83 ? 8.951 -1.816 -3.797 1.00 98.81 83 CYS A C 1
ATOM 642 O O . CYS A 1 83 ? 9.347 -0.933 -3.024 1.00 98.81 83 CYS A O 1
ATOM 644 N N . SER A 1 84 ? 8.887 -3.101 -3.449 1.00 98.12 84 SER A N 1
ATOM 645 C CA . SER A 1 84 ? 9.258 -3.613 -2.129 1.00 98.12 84 SER A CA 1
ATOM 646 C C . SER A 1 84 ? 10.752 -3.460 -1.821 1.00 98.12 84 SER A C 1
ATOM 648 O O . SER A 1 84 ? 11.572 -3.146 -2.686 1.00 98.12 84 SER A O 1
ATOM 650 N N . ARG A 1 85 ? 11.120 -3.777 -0.572 1.00 95.88 85 ARG A N 1
ATOM 651 C CA . ARG A 1 85 ? 12.516 -3.901 -0.109 1.00 95.88 85 ARG A CA 1
ATOM 652 C C . ARG A 1 85 ? 13.325 -5.008 -0.797 1.00 95.88 85 ARG A C 1
ATOM 654 O O . ARG A 1 85 ? 14.534 -5.041 -0.628 1.00 95.88 85 ARG A O 1
ATOM 661 N N . TYR A 1 86 ? 12.664 -5.941 -1.486 1.00 96.62 86 TYR A N 1
ATOM 662 C CA . TYR A 1 86 ? 13.326 -7.010 -2.242 1.00 96.62 86 TYR A CA 1
ATOM 663 C C . TYR A 1 86 ? 13.670 -6.584 -3.676 1.00 96.62 86 TYR A C 1
ATOM 665 O O . TYR A 1 86 ? 14.301 -7.345 -4.402 1.00 96.62 86 TYR A O 1
ATOM 673 N N . VAL A 1 87 ? 13.250 -5.378 -4.068 1.00 98.00 87 VAL A N 1
ATOM 674 C CA . VAL A 1 87 ? 13.654 -4.691 -5.297 1.00 98.00 87 VAL A CA 1
ATOM 675 C C . VAL A 1 87 ? 14.527 -3.495 -4.879 1.00 98.00 87 VAL A C 1
ATOM 677 O O . VAL A 1 87 ? 15.563 -3.708 -4.264 1.00 98.00 87 VAL A O 1
ATOM 680 N N . GLU A 1 88 ? 14.092 -2.248 -5.096 1.00 98.31 88 GLU A N 1
ATOM 681 C CA . GLU A 1 88 ? 14.857 -1.034 -4.746 1.00 98.31 88 GLU A CA 1
ATOM 682 C C . GLU A 1 88 ? 14.365 -0.340 -3.458 1.00 98.31 88 GLU A C 1
ATOM 684 O O . GLU A 1 88 ? 14.853 0.721 -3.085 1.00 98.31 88 GLU A O 1
ATOM 689 N N . GLY A 1 89 ? 13.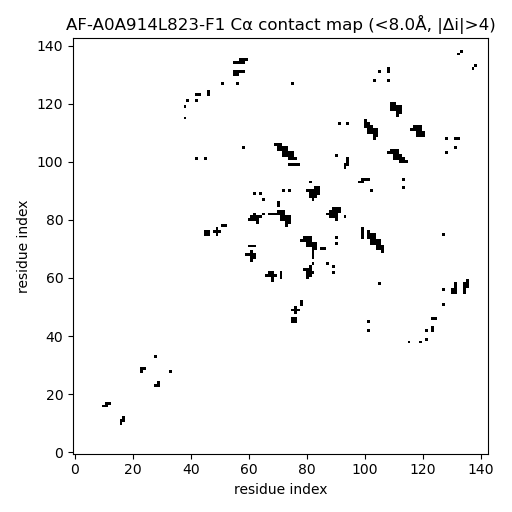356 -0.882 -2.766 1.00 97.75 89 GLY A N 1
ATOM 690 C CA . GLY A 1 89 ? 12.906 -0.340 -1.477 1.00 97.75 89 GLY A CA 1
ATOM 691 C C . GLY A 1 89 ? 12.152 0.994 -1.528 1.00 97.75 89 GLY A C 1
ATOM 692 O O . GLY A 1 89 ? 11.929 1.597 -0.480 1.00 97.75 89 GLY A O 1
ATOM 693 N N . HIS A 1 90 ? 11.690 1.442 -2.699 1.00 98.81 90 HIS A N 1
ATOM 694 C CA . HIS A 1 90 ? 10.992 2.726 -2.840 1.00 98.81 90 HIS A CA 1
ATOM 695 C C . HIS A 1 90 ? 9.718 2.863 -1.996 1.00 98.81 90 HIS A C 1
ATOM 697 O O . HIS A 1 90 ? 9.333 3.980 -1.670 1.00 98.81 90 HIS A O 1
ATOM 703 N N . ALA A 1 91 ? 9.062 1.763 -1.615 1.00 98.50 91 ALA A N 1
ATOM 704 C CA . ALA A 1 91 ? 7.904 1.838 -0.728 1.00 98.50 91 ALA A CA 1
ATOM 705 C C . ALA A 1 91 ? 8.293 2.266 0.703 1.00 98.50 91 ALA A C 1
ATOM 707 O O . ALA A 1 91 ? 7.554 3.014 1.336 1.00 98.50 91 ALA A O 1
ATOM 708 N N . LEU A 1 92 ? 9.478 1.861 1.187 1.00 97.69 92 LEU A N 1
ATOM 709 C CA . LEU A 1 92 ? 10.025 2.353 2.457 1.00 97.69 92 LEU A CA 1
ATOM 710 C C . LEU A 1 92 ? 10.421 3.829 2.342 1.00 97.69 92 LEU A C 1
ATOM 712 O O . LEU A 1 92 ? 10.013 4.625 3.184 1.00 97.69 92 LEU A O 1
ATOM 716 N N . ALA A 1 93 ? 11.148 4.194 1.279 1.00 98.00 93 ALA A N 1
ATOM 717 C CA . ALA A 1 93 ? 11.545 5.582 1.030 1.00 98.00 93 ALA A CA 1
ATOM 718 C C . ALA A 1 93 ? 10.321 6.516 0.976 1.00 98.00 93 ALA A C 1
ATOM 720 O O . ALA A 1 93 ? 10.297 7.554 1.632 1.00 98.00 93 ALA A O 1
ATOM 721 N N . HIS A 1 94 ? 9.249 6.092 0.296 1.00 98.50 94 HIS A N 1
ATOM 722 C CA . HIS A 1 94 ? 7.974 6.811 0.265 1.00 98.50 94 HIS A CA 1
ATOM 723 C C . HIS A 1 94 ? 7.396 7.047 1.663 1.00 98.50 94 HIS A C 1
ATOM 725 O O . HIS A 1 94 ? 6.977 8.161 1.978 1.00 98.50 94 HIS A O 1
ATOM 731 N N . THR A 1 95 ? 7.378 6.031 2.529 1.00 96.12 95 THR A N 1
ATOM 732 C CA . THR A 1 95 ? 6.917 6.199 3.914 1.00 96.12 95 THR A CA 1
ATOM 733 C C . THR A 1 95 ? 7.798 7.165 4.705 1.00 96.12 95 THR A C 1
ATOM 735 O O . THR A 1 95 ? 7.279 7.963 5.487 1.00 96.12 95 THR A O 1
ATOM 738 N N . GLU A 1 96 ? 9.115 7.125 4.518 1.00 95.56 96 GLU A N 1
ATOM 739 C CA . GLU A 1 96 ? 10.041 8.032 5.199 1.00 95.56 96 GLU A CA 1
ATOM 740 C C . GLU A 1 96 ? 9.850 9.489 4.756 1.00 95.56 96 GLU A C 1
ATOM 742 O O . GLU A 1 96 ? 9.844 10.378 5.614 1.00 95.56 96 GLU A O 1
ATOM 747 N N . GLU A 1 97 ? 9.618 9.722 3.462 1.00 97.56 97 GLU A N 1
ATOM 748 C CA . GLU A 1 97 ? 9.384 11.043 2.866 1.00 97.56 97 GLU A CA 1
ATOM 749 C C . GLU A 1 97 ? 8.010 11.620 3.243 1.00 97.56 97 GLU A C 1
ATOM 751 O O . GLU A 1 97 ? 7.906 12.770 3.670 1.00 97.56 97 GLU A O 1
ATOM 756 N N . THR A 1 98 ? 6.947 10.821 3.124 1.00 96.19 98 THR A N 1
ATOM 757 C CA . THR A 1 98 ? 5.553 11.304 3.221 1.00 96.19 98 THR A CA 1
ATOM 758 C C . THR A 1 98 ? 4.896 11.062 4.575 1.00 96.19 98 THR A C 1
ATOM 760 O O . THR A 1 98 ? 3.825 11.595 4.855 1.00 96.19 98 THR A O 1
ATOM 763 N N . LYS A 1 99 ? 5.508 10.224 5.420 1.00 94.62 99 LYS A N 1
ATOM 764 C CA . LYS A 1 99 ? 4.916 9.702 6.663 1.00 94.62 99 LYS A CA 1
ATOM 765 C C . LYS A 1 99 ? 3.625 8.911 6.442 1.00 94.62 99 LYS A C 1
ATOM 767 O O . LYS A 1 99 ? 2.837 8.747 7.371 1.00 94.62 99 LYS A O 1
ATOM 772 N N . HIS A 1 100 ? 3.410 8.373 5.240 1.00 97.25 100 HIS A N 1
ATOM 773 C CA . HIS A 1 100 ? 2.308 7.453 4.974 1.00 97.25 100 HIS A CA 1
ATOM 774 C C . HIS A 1 100 ? 2.658 6.046 5.487 1.00 97.25 100 HIS A C 1
ATOM 776 O O . HIS A 1 100 ? 3.570 5.411 4.957 1.00 97.25 100 HIS A O 1
ATOM 782 N N . PRO A 1 101 ? 1.966 5.529 6.516 1.00 95.44 101 PRO A N 1
ATOM 783 C CA . PRO A 1 101 ? 2.510 4.445 7.336 1.00 95.44 101 PRO A CA 1
ATOM 784 C C . PRO A 1 101 ? 2.164 3.035 6.842 1.00 95.44 101 PRO A C 1
ATOM 786 O O . PRO A 1 101 ? 2.764 2.069 7.316 1.00 95.44 101 PRO A O 1
ATOM 789 N N . LEU A 1 102 ? 1.188 2.910 5.937 1.00 97.31 102 LEU A N 1
ATOM 790 C CA . LEU A 1 102 ? 0.597 1.637 5.527 1.00 97.31 102 LEU A CA 1
ATOM 791 C C . LEU A 1 102 ? 0.624 1.463 4.009 1.00 97.31 102 LEU A C 1
ATOM 793 O O . LEU A 1 102 ? 0.291 2.388 3.260 1.00 97.31 102 LEU A O 1
ATOM 797 N N . ALA A 1 103 ? 0.955 0.251 3.570 1.00 98.44 103 ALA A N 1
ATOM 798 C CA . ALA A 1 103 ? 0.904 -0.142 2.169 1.00 98.44 103 ALA A CA 1
ATOM 799 C C . ALA A 1 103 ? 0.305 -1.545 2.000 1.00 98.44 103 ALA A C 1
ATOM 801 O O . ALA A 1 103 ? 0.494 -2.414 2.850 1.00 98.44 103 ALA A O 1
ATOM 802 N N . LEU A 1 104 ? -0.406 -1.753 0.894 1.00 98.62 104 LEU A N 1
ATOM 803 C CA . LEU A 1 104 ? -0.999 -3.024 0.482 1.00 98.62 104 LEU A CA 1
ATOM 804 C C . LEU A 1 104 ? -0.127 -3.667 -0.602 1.00 98.62 104 LEU A C 1
ATOM 806 O O . LEU A 1 104 ? 0.197 -3.028 -1.602 1.00 98.62 104 LEU A O 1
ATOM 810 N N . SER A 1 105 ? 0.222 -4.934 -0.421 1.00 98.56 105 SER A N 1
ATOM 811 C CA . SER A 1 105 ? 0.954 -5.734 -1.404 1.00 98.56 105 SER A CA 1
ATOM 812 C C . SER A 1 105 ? 0.066 -6.106 -2.590 1.00 98.56 105 SER A C 1
ATOM 814 O O . SER A 1 105 ? -1.031 -6.641 -2.419 1.00 98.56 105 SER A O 1
ATOM 816 N N . PHE A 1 106 ? 0.554 -5.906 -3.815 1.00 98.38 106 PHE A N 1
ATOM 817 C CA . PHE A 1 106 ? -0.106 -6.446 -5.008 1.00 98.38 106 PHE A CA 1
ATOM 818 C C . PHE A 1 106 ? 0.175 -7.936 -5.235 1.00 98.38 106 PHE A C 1
ATOM 820 O O . PHE A 1 106 ? -0.490 -8.563 -6.067 1.00 98.38 106 PHE A O 1
ATOM 827 N N . ALA A 1 107 ? 1.133 -8.534 -4.520 1.00 97.25 107 ALA A N 1
ATOM 828 C CA . ALA A 1 107 ? 1.454 -9.953 -4.644 1.00 97.25 107 ALA A CA 1
ATOM 829 C C . ALA A 1 107 ? 0.409 -10.832 -3.937 1.00 97.25 107 ALA A C 1
ATOM 831 O O . ALA A 1 107 ? -0.115 -11.766 -4.549 1.00 97.25 107 ALA A O 1
ATOM 832 N N . ASP A 1 108 ? 0.059 -10.485 -2.701 1.00 97.06 108 ASP A N 1
ATOM 833 C CA . ASP A 1 108 ? -0.712 -11.336 -1.786 1.00 97.06 108 ASP A CA 1
ATOM 834 C C . ASP A 1 108 ? -1.789 -10.587 -0.978 1.00 97.06 108 ASP A C 1
ATOM 836 O O . ASP A 1 108 ? -2.450 -11.191 -0.138 1.00 97.06 108 ASP A O 1
ATOM 840 N N . PHE A 1 109 ? -1.989 -9.287 -1.231 1.00 97.69 109 PHE A N 1
ATOM 841 C CA . PHE A 1 109 ? -2.973 -8.432 -0.546 1.00 97.69 109 PHE A CA 1
ATOM 842 C C . PHE A 1 109 ? -2.762 -8.292 0.968 1.00 97.69 109 PHE A C 1
ATOM 844 O O . PHE A 1 109 ? -3.661 -7.850 1.692 1.00 97.69 109 PHE A O 1
ATOM 851 N N . SER A 1 110 ? -1.567 -8.627 1.454 1.00 97.50 110 SER A N 1
ATOM 852 C CA . SER A 1 110 ? -1.156 -8.320 2.818 1.00 97.50 110 SER A CA 1
ATOM 853 C C . SER A 1 110 ? -0.983 -6.807 3.005 1.00 97.50 110 SER A C 1
ATOM 855 O O . SER A 1 110 ? -0.596 -6.088 2.080 1.00 97.50 110 SER A O 1
ATOM 857 N N . VAL A 1 111 ? -1.277 -6.305 4.208 1.00 97.56 111 VAL A N 1
ATOM 858 C CA . VAL A 1 111 ? -1.054 -4.899 4.575 1.00 97.56 111 VAL A CA 1
ATOM 859 C C . VAL A 1 111 ? 0.136 -4.815 5.517 1.00 97.56 111 VAL A C 1
ATOM 861 O O . VAL A 1 111 ? 0.157 -5.468 6.560 1.00 97.56 111 VAL A O 1
ATOM 864 N N . TRP A 1 112 ? 1.119 -3.994 5.163 1.00 97.19 112 TRP A N 1
ATOM 865 C CA . TRP A 1 112 ? 2.312 -3.757 5.968 1.00 97.19 112 TRP A CA 1
ATOM 866 C C . TRP A 1 112 ? 2.241 -2.400 6.667 1.00 97.19 112 TRP A C 1
ATOM 868 O O . TRP A 1 112 ? 1.978 -1.383 6.022 1.00 97.19 112 TRP A O 1
ATOM 878 N N . CYS A 1 113 ? 2.523 -2.384 7.973 1.00 94.38 113 CYS A N 1
ATOM 879 C CA . CYS A 1 113 ? 2.759 -1.169 8.745 1.00 94.38 113 CYS A CA 1
ATOM 880 C C . CYS A 1 113 ? 4.249 -0.947 8.959 1.00 94.38 113 CYS A C 1
ATOM 882 O O . CYS A 1 113 ? 4.898 -1.671 9.715 1.00 94.38 113 CYS A O 1
ATOM 884 N N . TYR A 1 114 ? 4.778 0.109 8.345 1.00 91.56 114 TYR A N 1
ATOM 885 C CA . TYR A 1 114 ? 6.188 0.464 8.461 1.00 91.56 114 TYR A CA 1
ATOM 886 C C . TYR A 1 114 ? 6.583 0.878 9.887 1.00 91.56 114 TYR A C 1
ATOM 888 O O . TYR A 1 114 ? 7.532 0.288 10.402 1.00 91.56 114 TYR A O 1
ATOM 896 N N . PRO A 1 115 ? 5.864 1.789 10.586 1.00 86.50 115 PRO A N 1
ATOM 897 C CA . PRO A 1 115 ? 6.196 2.118 11.976 1.00 86.50 115 PRO A CA 1
ATOM 898 C C . PRO A 1 115 ? 6.048 0.938 12.946 1.00 86.50 115 PRO A C 1
ATOM 900 O O . PRO A 1 115 ? 6.799 0.835 13.913 1.00 86.50 115 PRO A O 1
ATOM 903 N N . CYS A 1 116 ? 5.080 0.052 12.697 1.00 87.00 116 CYS A N 1
ATOM 904 C CA . CYS A 1 116 ? 4.810 -1.111 13.542 1.00 87.00 116 CYS A CA 1
ATOM 905 C C . CYS A 1 116 ? 5.802 -2.255 13.287 1.00 87.00 116 CYS A C 1
ATOM 907 O O . CYS A 1 116 ? 5.982 -3.117 14.145 1.00 87.00 116 CYS A O 1
ATOM 909 N N . ASN A 1 117 ? 6.427 -2.268 12.103 1.00 85.31 117 ASN A N 1
ATOM 910 C CA . ASN A 1 117 ? 7.232 -3.371 11.589 1.00 85.31 117 ASN A CA 1
ATOM 911 C C . ASN A 1 117 ? 6.480 -4.715 11.650 1.00 85.31 117 ASN A C 1
ATOM 913 O O . ASN A 1 117 ? 7.018 -5.736 12.086 1.00 85.31 117 ASN A O 1
ATOM 917 N N . SER A 1 118 ? 5.208 -4.696 11.251 1.00 87.12 118 SER A N 1
ATOM 918 C CA . SER A 1 118 ? 4.320 -5.854 11.299 1.00 87.12 118 SER A CA 1
ATOM 919 C C . SER A 1 118 ? 3.270 -5.809 10.193 1.00 87.12 118 SER A C 1
ATOM 921 O O . SER A 1 118 ? 2.903 -4.744 9.687 1.00 87.12 118 SER A O 1
ATOM 923 N N . TYR A 1 119 ? 2.762 -6.990 9.844 1.00 88.62 119 TYR A N 1
ATOM 924 C CA . TYR A 1 119 ? 1.538 -7.101 9.063 1.00 88.62 119 TYR A CA 1
ATOM 925 C C . TYR A 1 119 ? 0.340 -6.730 9.927 1.00 88.62 119 TYR A C 1
ATOM 927 O O . TYR A 1 119 ? 0.281 -7.098 11.103 1.00 88.62 119 TYR A O 1
ATOM 935 N N . ILE A 1 120 ? -0.605 -6.009 9.332 1.00 89.12 120 ILE A N 1
ATOM 936 C CA . ILE A 1 120 ? -1.857 -5.628 9.977 1.00 89.12 120 ILE A CA 1
ATOM 937 C C . ILE A 1 120 ? -3.001 -6.304 9.238 1.00 89.12 120 ILE A C 1
ATOM 939 O O . ILE A 1 120 ? -3.069 -6.253 8.011 1.00 89.12 120 ILE A O 1
ATOM 943 N N . ASP A 1 121 ? -3.923 -6.889 9.993 1.00 88.12 121 ASP A N 1
ATOM 944 C CA . ASP A 1 121 ? -5.201 -7.328 9.460 1.00 88.12 121 ASP A CA 1
ATOM 945 C C . ASP A 1 121 ? -6.327 -6.556 10.143 1.00 88.12 121 ASP A C 1
ATOM 947 O O . ASP A 1 121 ? -6.490 -6.601 11.362 1.00 88.12 121 ASP A O 1
ATOM 951 N N . ASN A 1 122 ? -7.051 -5.766 9.356 1.00 89.31 122 ASN A N 1
ATOM 952 C CA . ASN A 1 122 ? -8.156 -4.951 9.831 1.00 89.31 122 ASN A CA 1
ATOM 953 C C . ASN A 1 122 ? -9.157 -4.729 8.690 1.00 89.31 122 ASN A C 1
ATOM 955 O O . ASN A 1 122 ? -8.761 -4.423 7.561 1.00 89.31 122 ASN A O 1
ATOM 959 N N . LYS A 1 123 ? -10.449 -4.836 9.014 1.00 91.44 123 LYS A N 1
ATOM 960 C CA . LYS A 1 123 ? -11.569 -4.717 8.070 1.00 91.44 123 LYS A CA 1
ATOM 961 C C . LYS A 1 123 ? -11.663 -3.361 7.376 1.00 91.44 123 LYS A C 1
ATOM 963 O O . LYS A 1 123 ? -12.228 -3.259 6.294 1.00 91.44 123 LYS A O 1
ATOM 968 N N . VAL A 1 124 ? -11.079 -2.304 7.948 1.00 93.31 124 VAL A N 1
ATOM 969 C CA . VAL A 1 124 ? -11.047 -0.979 7.298 1.00 93.31 124 VAL A CA 1
ATOM 970 C C . VAL A 1 124 ? -10.335 -0.992 5.938 1.00 93.31 124 VAL A C 1
ATOM 972 O O . VAL A 1 124 ? -10.530 -0.073 5.142 1.00 93.31 124 VAL A O 1
ATOM 975 N N . PHE A 1 125 ? -9.533 -2.027 5.658 1.00 94.62 125 PHE A N 1
ATOM 976 C CA . PHE A 1 125 ? -8.844 -2.217 4.381 1.00 94.62 125 PHE A CA 1
ATOM 977 C C . PHE A 1 125 ? -9.545 -3.184 3.423 1.00 94.62 125 PHE A C 1
ATOM 979 O O . PHE A 1 125 ? -9.027 -3.384 2.325 1.00 94.62 125 PHE A O 1
ATOM 986 N N . ASP A 1 126 ? -10.699 -3.752 3.783 1.00 95.19 126 ASP A N 1
ATOM 987 C CA . ASP A 1 126 ? -11.398 -4.737 2.946 1.00 95.19 126 ASP A CA 1
ATOM 988 C C . ASP A 1 126 ? -11.758 -4.150 1.577 1.00 95.19 126 ASP A C 1
ATOM 990 O O . ASP A 1 126 ? -11.436 -4.749 0.558 1.00 95.19 126 ASP A O 1
ATOM 994 N N . GLU A 1 127 ? -12.263 -2.913 1.527 1.00 95.62 127 GLU A N 1
ATOM 995 C CA . GLU A 1 127 ? -12.572 -2.213 0.269 1.00 95.62 127 GLU A CA 1
ATOM 996 C C . GLU A 1 127 ? -11.344 -2.108 -0.665 1.00 95.62 127 GLU A C 1
ATOM 998 O O . GLU A 1 127 ? -11.430 -2.339 -1.872 1.00 95.62 127 GLU A O 1
ATOM 1003 N N . ALA A 1 128 ? -10.167 -1.795 -0.112 1.00 96.69 128 ALA A N 1
ATOM 1004 C CA . ALA A 1 128 ? -8.932 -1.695 -0.889 1.00 96.69 128 ALA A CA 1
ATOM 1005 C C . ALA A 1 128 ? -8.412 -3.077 -1.324 1.00 96.69 128 ALA A C 1
ATOM 1007 O O . ALA A 1 128 ? -7.957 -3.237 -2.460 1.00 96.69 128 ALA A O 1
ATOM 1008 N N . LYS A 1 129 ? -8.501 -4.084 -0.443 1.00 97.25 129 LYS A N 1
ATOM 1009 C CA . LYS A 1 129 ? -8.150 -5.477 -0.757 1.00 97.25 129 LYS A CA 1
ATOM 1010 C C . LYS A 1 129 ? -9.041 -6.017 -1.876 1.00 97.25 129 LYS A C 1
ATOM 1012 O O . LYS A 1 129 ? -8.524 -6.554 -2.849 1.00 97.25 129 LYS A O 1
ATOM 1017 N N . GLU A 1 130 ? -10.353 -5.816 -1.789 1.00 96.75 130 GLU A N 1
ATOM 1018 C CA . GLU A 1 130 ? -11.328 -6.222 -2.806 1.00 96.75 130 GLU A CA 1
ATOM 1019 C C . GLU A 1 130 ? -11.055 -5.551 -4.155 1.00 96.75 130 GLU A C 1
ATOM 1021 O O . GLU A 1 130 ? -11.052 -6.223 -5.189 1.00 96.75 130 GLU A O 1
ATOM 1026 N N . ALA A 1 131 ? -10.740 -4.251 -4.161 1.00 97.12 131 ALA A N 1
ATOM 1027 C CA . ALA A 1 131 ? -10.353 -3.543 -5.379 1.00 97.12 131 ALA A CA 1
ATOM 1028 C C . ALA A 1 131 ? -9.084 -4.137 -6.020 1.00 97.12 131 ALA A C 1
ATOM 1030 O O . ALA A 1 131 ? -9.039 -4.330 -7.239 1.00 97.12 131 ALA A O 1
ATOM 1031 N N . ALA A 1 132 ? -8.072 -4.482 -5.216 1.00 97.62 132 ALA A N 1
ATOM 1032 C CA . ALA A 1 132 ? -6.858 -5.140 -5.702 1.00 97.62 132 ALA A CA 1
ATOM 1033 C C . ALA A 1 132 ? -7.132 -6.569 -6.208 1.00 97.62 132 ALA A C 1
ATOM 1035 O O . ALA A 1 132 ? -6.647 -6.949 -7.274 1.00 97.62 132 ALA A O 1
ATOM 1036 N N . ILE A 1 133 ? -7.948 -7.351 -5.498 1.00 97.00 133 ILE A N 1
ATOM 1037 C CA . ILE A 1 133 ? -8.353 -8.710 -5.891 1.00 97.00 133 ILE A CA 1
ATOM 1038 C C . ILE A 1 133 ? -9.098 -8.678 -7.228 1.00 97.00 133 ILE A C 1
ATOM 1040 O O . ILE A 1 133 ? -8.752 -9.423 -8.148 1.00 97.00 133 ILE A O 1
ATOM 1044 N N . LYS A 1 134 ? -10.074 -7.773 -7.373 1.00 96.38 134 LYS A N 1
ATOM 1045 C CA . LYS A 1 134 ? -10.823 -7.572 -8.619 1.00 96.38 134 LYS A CA 1
ATOM 1046 C C . LYS A 1 134 ? -9.894 -7.190 -9.770 1.00 96.38 134 LYS A C 1
ATOM 1048 O O . LYS A 1 134 ? -10.015 -7.752 -10.852 1.00 96.38 134 LYS A O 1
ATOM 1053 N N . SER A 1 135 ? -8.944 -6.289 -9.534 1.00 96.31 135 SER A N 1
ATOM 1054 C CA . SER A 1 135 ? -7.931 -5.900 -10.522 1.00 96.31 135 SER A CA 1
ATOM 1055 C C . SER A 1 135 ? -7.049 -7.078 -10.960 1.00 96.31 135 SER A C 1
ATOM 1057 O O . SER A 1 135 ? -6.782 -7.258 -12.150 1.00 96.31 135 SER A O 1
ATOM 1059 N N . LYS A 1 136 ? -6.642 -7.931 -10.010 1.00 95.62 136 LYS A N 1
ATOM 1060 C CA . LYS A 1 136 ? -5.733 -9.056 -10.265 1.00 95.62 136 LYS A CA 1
ATOM 1061 C C . LYS A 1 136 ? -6.408 -10.244 -10.952 1.00 95.62 136 LYS A C 1
ATOM 1063 O O . LYS A 1 136 ? -5.785 -10.877 -11.805 1.00 95.62 136 LYS A O 1
ATOM 1068 N N . PHE A 1 137 ? -7.657 -10.553 -10.591 1.00 95.50 137 PHE A N 1
ATOM 1069 C CA . PHE A 1 137 ? -8.335 -11.790 -11.008 1.00 95.50 137 PHE A CA 1
ATOM 1070 C C . PHE A 1 137 ? -9.649 -11.594 -11.769 1.00 95.50 137 PHE A C 1
ATOM 1072 O O . PHE A 1 137 ? -10.058 -12.499 -12.491 1.00 95.50 137 PHE A O 1
ATOM 1079 N N . GLY A 1 138 ? -10.297 -10.430 -11.670 1.00 82.56 138 GLY A N 1
ATOM 1080 C CA . GLY A 1 138 ? -11.640 -10.174 -12.211 1.00 82.56 138 GLY A CA 1
ATOM 1081 C C . GLY A 1 138 ? -11.763 -10.189 -13.740 1.00 82.56 138 GLY A C 1
ATOM 1082 O O . GLY A 1 138 ? -12.855 -9.986 -14.255 1.00 82.56 138 GLY A O 1
ATOM 1083 N N . GLY A 1 139 ? -10.671 -10.437 -14.470 1.00 61.78 139 GLY A N 1
ATOM 1084 C CA . GLY A 1 139 ? -10.664 -10.652 -15.921 1.00 61.78 139 GLY A CA 1
ATOM 1085 C C . GLY A 1 139 ? -10.756 -12.120 -16.361 1.00 61.78 139 GLY A C 1
ATOM 1086 O O . GLY A 1 139 ? -10.644 -12.383 -17.553 1.00 61.78 139 GLY A O 1
ATOM 1087 N N . LYS A 1 140 ? -10.915 -13.081 -15.439 1.00 52.03 140 LYS A N 1
ATOM 1088 C CA . LYS A 1 140 ? -11.136 -14.496 -15.775 1.00 52.03 140 LYS A CA 1
ATOM 1089 C C . LYS A 1 140 ? -12.600 -14.874 -15.553 1.00 52.03 140 LYS A C 1
ATOM 1091 O O . LYS A 1 140 ? -12.940 -15.467 -14.537 1.00 52.03 140 LYS A O 1
ATOM 1096 N N . THR A 1 141 ? -13.461 -14.536 -16.508 1.00 42.31 141 THR A N 1
ATOM 1097 C CA . THR A 1 141 ? -14.643 -15.366 -16.759 1.00 42.31 141 THR A CA 1
ATOM 1098 C C . THR A 1 141 ? -14.169 -16.632 -17.455 1.00 42.31 141 THR A C 1
ATOM 1100 O O . THR A 1 141 ? -13.496 -16.568 -18.484 1.00 42.31 141 THR A O 1
ATOM 1103 N N . GLU A 1 142 ? -14.461 -17.749 -16.808 1.00 45.12 142 GLU A N 1
ATOM 1104 C CA . GLU A 1 142 ? -14.235 -19.123 -17.235 1.00 45.12 142 GLU A CA 1
ATOM 1105 C C . GLU A 1 142 ? -14.731 -19.343 -18.674 1.00 45.12 142 GLU A C 1
ATOM 1107 O O . GLU A 1 142 ? -15.794 -18.849 -19.057 1.00 45.12 142 GLU A O 1
ATOM 1112 N N . GLY A 1 143 ? -13.924 -20.050 -19.465 1.00 35.97 143 GLY A N 1
ATOM 1113 C CA . GLY A 1 143 ? -14.325 -20.689 -20.716 1.00 35.97 143 GLY A CA 1
ATOM 1114 C C . GLY A 1 143 ? -14.312 -22.194 -20.527 1.00 35.97 143 GLY A C 1
ATOM 1115 O O . GLY A 1 143 ? -13.502 -22.655 -19.688 1.00 35.97 143 GLY A O 1
#

Mean predicted aligned error: 9.79 Å

Sequence (143 aa):
MIELAKLRIENQDNQNYRAILKTMQTLGADRLSLAAELVIILAETVKKDSKLPSDGLNTKAACNKCSNTGENWVCLKCFEVYCSRYVEGHALAHTEETKHPLALSFADFSVWCYPCNSYIDNKVFDEAKEAAIKSKFGGKTEG

Solvent-accessible surface area (backbone atoms only — not comparable to full-atom values): 8274 Å² total; per-residue (Å²): 128,69,68,72,54,51,66,58,51,67,50,60,76,36,66,68,52,49,50,51,55,53,53,36,65,72,68,71,56,54,78,63,63,52,52,51,50,53,51,49,54,51,50,52,51,40,42,74,73,27,75,82,56,94,88,53,46,65,52,72,53,42,14,82,84,79,61,49,54,65,67,30,28,32,32,58,50,79,65,53,39,18,25,32,77,91,66,82,25,46,41,59,54,47,26,71,75,70,65,50,52,41,29,36,32,56,80,77,59,49,32,40,27,64,88,74,72,41,77,56,89,60,76,85,46,47,69,61,41,51,32,36,50,44,51,69,52,68,85,67,78,85,131

Foldseek 3Di:
DVVLVVVVVVCVPPPVSVVVVVVCVVVPNDPVNVLLVVVVVLLVVLLVQADADPVFAALQAAAPPPRHRPQWKAQSRYRHIHHPPVPVHVVVVCCVVPVRFWIATLVPRWIDGNVSRDTDDDPSCVSNSVSSCCNVPVPDDDD

Organism: Meloidogyne incognita (NCBI:txid6306)

Radius of gyration: 17.63 Å; Cα contacts (8 Å, |Δi|>4): 182; chains: 1; bounding box: 36×34×57 Å